Protein AF-A0A8T7BR82-F1 (afdb_monomer)

Mean predicted aligned error: 15.89 Å

Secondary structure (DSSP, 8-state):
--HHHHHHHHHHHHHHHHHHHHTS-TTSTT--S-HHHHHHHHHHHHHHHHHHHHHSTTS----GGG-----------S--------PPP--

Sequence (91 aa):
MSAQLLIILVGIVLAGVSVLSSLGKKDSGTQLINPKVGIPLGILGVAMIIYGSYTSDVAHVSSQMEQITRGNKVEIKGPVTSVKVISPVEA

Solvent-accessible surface area (backbone atoms only — not comparable to full-atom values): 5606 Å² total; per-residue (Å²): 130,63,71,41,61,52,40,27,53,53,10,50,51,36,29,48,54,23,52,58,24,68,72,30,52,95,86,45,94,61,47,78,51,58,64,89,55,26,52,60,41,22,55,51,9,50,52,34,32,52,52,19,40,73,73,26,71,79,62,58,62,74,73,69,85,71,66,72,79,74,66,86,76,76,80,79,86,67,85,84,88,75,84,83,85,78,68,81,78,80,135

Foldseek 3Di:
DPVLVVLLVLLCVQLVLLVQLVPDDPPDPSNPDDNVPSVVSNVSSVVSNVVSCVPDCVVPPPCVVPPPVPDPPDDDPDPPPDDDPPDDDDD

pLDDT: mean 73.97, std 16.1, range [47.84, 95.69]

Structure (mmCIF, N/CA/C/O backbone):
data_AF-A0A8T7BR82-F1
#
_entry.id   AF-A0A8T7BR82-F1
#
loop_
_atom_site.group_PDB
_atom_site.id
_atom_site.type_symbol
_atom_site.label_atom_id
_atom_site.label_alt_id
_atom_site.label_comp_id
_atom_site.label_asym_id
_atom_site.label_entity_id
_atom_site.label_seq_id
_atom_site.pdbx_PDB_ins_code
_atom_site.Cartn_x
_atom_site.Cartn_y
_atom_site.Cartn_z
_atom_site.occupancy
_atom_site.B_iso_or_equiv
_atom_site.auth_seq_id
_atom_site.auth_comp_id
_atom_site.auth_asym_id
_atom_site.auth_atom_id
_atom_site.pdbx_PDB_model_num
ATOM 1 N N . MET A 1 1 ? 1.667 16.077 -12.389 1.00 62.62 1 MET A N 1
ATOM 2 C CA . MET A 1 1 ? 2.111 15.030 -11.442 1.00 62.62 1 MET A CA 1
ATOM 3 C C . MET A 1 1 ? 1.879 13.685 -12.093 1.00 62.62 1 MET A C 1
ATOM 5 O O . MET A 1 1 ? 0.830 13.527 -12.705 1.00 62.62 1 MET A O 1
ATOM 9 N N . SER A 1 2 ? 2.844 12.764 -12.033 1.00 83.81 2 SER A N 1
ATOM 10 C CA . SER A 1 2 ? 2.643 11.443 -12.633 1.00 83.81 2 SER A CA 1
ATOM 11 C C . SER A 1 2 ? 1.519 10.702 -11.903 1.00 83.81 2 SER A C 1
ATOM 13 O O . SER A 1 2 ? 1.481 10.711 -10.672 1.00 83.81 2 SER A O 1
ATOM 15 N N . ALA A 1 3 ? 0.607 10.069 -12.644 1.00 84.94 3 ALA A N 1
ATOM 16 C CA . ALA A 1 3 ? -0.535 9.349 -12.079 1.00 84.94 3 ALA A CA 1
ATOM 17 C C . ALA A 1 3 ? -0.105 8.264 -11.073 1.00 84.94 3 ALA A C 1
ATOM 19 O O . ALA A 1 3 ? -0.807 8.021 -10.096 1.00 84.94 3 ALA A O 1
ATOM 20 N N . GLN A 1 4 ? 1.084 7.676 -11.250 1.00 85.06 4 GLN A N 1
ATOM 21 C CA . GLN A 1 4 ? 1.629 6.671 -10.330 1.00 85.06 4 GLN A CA 1
ATOM 22 C C . GLN A 1 4 ? 1.884 7.245 -8.927 1.00 85.06 4 GLN A C 1
ATOM 24 O O . GLN A 1 4 ? 1.521 6.625 -7.931 1.00 85.06 4 GLN A O 1
ATOM 29 N N . LEU A 1 5 ? 2.448 8.457 -8.838 1.00 87.69 5 LEU A N 1
ATOM 30 C CA . LEU A 1 5 ? 2.690 9.137 -7.559 1.00 87.69 5 LEU A CA 1
ATOM 31 C C . LEU A 1 5 ? 1.380 9.442 -6.828 1.00 87.69 5 LEU A C 1
ATOM 33 O O . LEU A 1 5 ? 1.318 9.317 -5.608 1.00 87.69 5 LEU A O 1
ATOM 37 N N . LEU A 1 6 ? 0.323 9.793 -7.568 1.00 91.00 6 LEU A N 1
ATOM 38 C CA . LEU A 1 6 ? -1.007 9.989 -6.987 1.00 91.00 6 LEU A CA 1
ATOM 39 C C . LEU A 1 6 ? -1.575 8.679 -6.429 1.00 91.00 6 LEU A C 1
ATOM 41 O O . LEU A 1 6 ? -2.101 8.682 -5.321 1.00 91.00 6 LEU A O 1
ATOM 45 N N . ILE A 1 7 ? -1.430 7.561 -7.149 1.00 91.81 7 ILE A N 1
ATOM 46 C CA . ILE A 1 7 ? -1.893 6.242 -6.685 1.00 91.81 7 ILE A CA 1
ATOM 47 C C . ILE A 1 7 ? -1.175 5.830 -5.394 1.00 91.81 7 ILE A C 1
ATOM 49 O O . ILE A 1 7 ? -1.829 5.388 -4.450 1.00 91.81 7 ILE A O 1
ATOM 53 N N . ILE A 1 8 ? 0.146 6.020 -5.318 1.00 92.12 8 ILE A N 1
ATOM 54 C CA . ILE A 1 8 ? 0.928 5.725 -4.107 1.00 92.12 8 ILE A CA 1
ATOM 55 C C . ILE A 1 8 ? 0.459 6.601 -2.941 1.00 92.12 8 ILE A C 1
ATOM 57 O O . ILE A 1 8 ? 0.225 6.092 -1.847 1.00 92.12 8 ILE A O 1
ATOM 61 N N . LEU A 1 9 ? 0.279 7.905 -3.171 1.00 93.94 9 LEU A N 1
ATOM 62 C CA . LEU A 1 9 ? -0.140 8.847 -2.132 1.00 93.94 9 LEU A CA 1
ATOM 63 C C . LEU A 1 9 ? -1.529 8.495 -1.583 1.00 93.94 9 LEU A C 1
ATOM 65 O O . LEU A 1 9 ? -1.716 8.441 -0.369 1.00 93.94 9 LEU A O 1
ATOM 69 N N . VAL A 1 10 ? -2.481 8.177 -2.462 1.00 94.62 10 VAL A N 1
ATOM 70 C CA . VAL A 1 10 ? -3.817 7.702 -2.069 1.00 94.62 10 VAL A CA 1
ATOM 71 C C . VAL A 1 10 ? -3.726 6.384 -1.294 1.00 94.62 10 VAL A C 1
ATOM 73 O O . VAL A 1 10 ? -4.373 6.240 -0.256 1.00 94.62 10 VAL A O 1
ATOM 76 N N . GLY A 1 11 ? -2.884 5.447 -1.740 1.00 94.00 11 GLY A N 1
ATOM 77 C CA . GLY A 1 11 ? -2.658 4.176 -1.055 1.00 94.00 11 GLY A CA 1
ATOM 78 C C . GLY A 1 11 ? -2.111 4.345 0.367 1.00 94.00 11 GLY A C 1
ATOM 79 O O . GLY A 1 11 ? -2.613 3.707 1.294 1.00 94.00 11 GLY A O 1
ATOM 80 N N . ILE A 1 12 ? -1.148 5.255 0.566 1.00 94.56 12 ILE A N 1
ATOM 81 C CA . ILE A 1 12 ? -0.590 5.595 1.888 1.00 94.56 12 ILE A CA 1
ATOM 82 C C . ILE A 1 12 ? -1.674 6.161 2.805 1.00 94.56 12 ILE A C 1
ATOM 84 O O . ILE A 1 12 ? -1.764 5.753 3.962 1.00 94.56 12 ILE A O 1
ATOM 88 N N . VAL A 1 13 ? -2.517 7.065 2.300 1.00 95.06 13 VAL A N 1
ATOM 89 C CA . VAL A 1 13 ? -3.616 7.638 3.088 1.00 95.06 13 VAL A CA 1
ATOM 90 C C . VAL A 1 13 ? -4.614 6.551 3.499 1.00 95.06 13 VAL A C 1
ATOM 92 O O . VAL A 1 13 ? -4.957 6.469 4.677 1.00 95.06 13 VAL A O 1
ATOM 95 N N . LEU A 1 14 ? -5.035 5.673 2.579 1.00 93.19 14 LEU A N 1
ATOM 96 C CA . LEU A 1 14 ? -5.953 4.568 2.900 1.00 93.19 14 LEU A CA 1
ATOM 97 C C . LEU A 1 14 ? -5.365 3.613 3.948 1.00 93.19 14 LEU A C 1
ATOM 99 O O . LEU A 1 14 ? -6.030 3.282 4.933 1.00 93.19 14 LEU A O 1
ATOM 103 N N . ALA A 1 15 ? -4.117 3.183 3.749 1.00 93.31 15 ALA A N 1
ATOM 104 C CA . ALA A 1 15 ? -3.433 2.289 4.677 1.00 93.31 15 ALA A CA 1
ATOM 105 C C . ALA A 1 15 ? -3.255 2.950 6.053 1.00 93.31 15 ALA A C 1
ATOM 107 O O . ALA A 1 15 ? -3.542 2.330 7.077 1.00 93.31 15 ALA A O 1
ATOM 108 N N . GLY A 1 16 ? -2.868 4.228 6.083 1.00 91.44 16 GLY A N 1
ATOM 109 C CA . GLY A 1 16 ? -2.717 5.010 7.307 1.00 91.44 16 GLY A CA 1
ATOM 110 C C . GLY A 1 16 ? -4.022 5.112 8.091 1.00 91.44 16 GLY A C 1
ATOM 111 O O . GLY A 1 16 ? -4.053 4.774 9.270 1.00 91.44 16 GLY A O 1
ATOM 112 N N . VAL A 1 17 ? -5.124 5.491 7.439 1.00 89.88 17 VAL A N 1
ATOM 113 C CA . VAL A 1 17 ? -6.441 5.594 8.092 1.00 89.88 17 VAL A CA 1
ATOM 114 C C . VAL A 1 17 ? -6.900 4.239 8.644 1.00 89.88 17 VAL A C 1
ATOM 116 O O . VAL A 1 17 ? -7.427 4.181 9.757 1.00 89.88 17 VAL A O 1
ATOM 119 N N . SER A 1 18 ? -6.653 3.142 7.921 1.00 88.75 18 SER A N 1
ATOM 120 C CA . SER A 1 18 ? -6.920 1.782 8.407 1.00 88.75 18 SER A CA 1
ATOM 121 C C . SER A 1 18 ? -6.113 1.453 9.668 1.00 88.75 18 SER A C 1
ATOM 123 O O . SER A 1 18 ? -6.678 0.978 10.655 1.00 88.75 18 SER A O 1
ATOM 125 N N . VAL A 1 19 ? -4.806 1.733 9.668 1.00 88.31 19 VAL A N 1
ATOM 126 C CA . VAL A 1 19 ? -3.928 1.477 10.821 1.00 88.31 19 VAL A CA 1
ATOM 127 C C . VAL A 1 19 ? -4.344 2.327 12.020 1.00 88.31 19 VAL A C 1
ATOM 129 O O . VAL A 1 19 ? -4.562 1.775 13.099 1.00 88.31 19 VAL A O 1
ATOM 132 N N . LEU A 1 20 ? -4.547 3.635 11.835 1.00 87.19 20 LEU A N 1
ATOM 133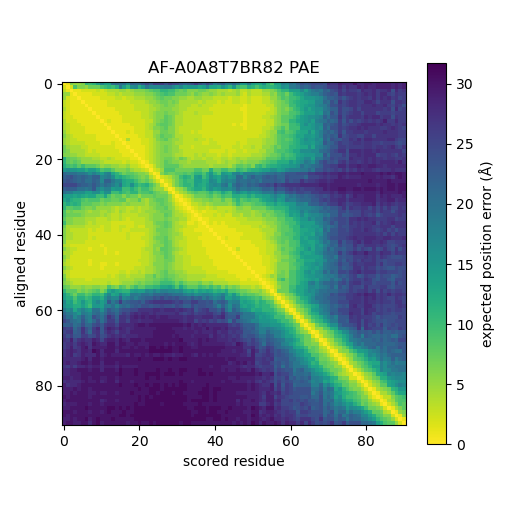 C CA . LEU A 1 20 ? -5.008 4.538 12.896 1.00 87.19 20 LEU A CA 1
ATOM 134 C C . LEU A 1 20 ? -6.346 4.083 13.487 1.00 87.19 20 LEU A C 1
ATOM 136 O O . LEU A 1 20 ? -6.525 4.099 14.702 1.00 87.19 20 LEU A O 1
ATOM 140 N N . SER A 1 21 ? -7.266 3.615 12.646 1.00 83.44 21 SER A N 1
ATOM 141 C CA . SER A 1 21 ? -8.558 3.104 13.111 1.00 83.44 21 SER A CA 1
ATOM 142 C C 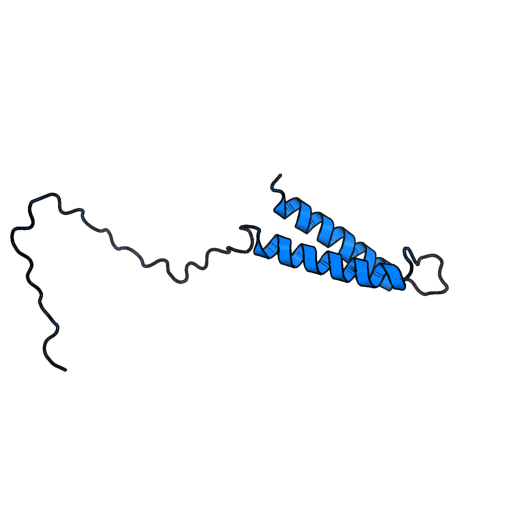. SER A 1 21 ? -8.441 1.792 13.879 1.00 83.44 21 SER A C 1
ATOM 144 O O . SER A 1 21 ? -9.238 1.549 14.781 1.00 83.44 21 SER A O 1
ATOM 146 N N . SER A 1 22 ? -7.456 0.952 13.546 1.00 81.12 22 SER A N 1
ATOM 147 C CA . SER A 1 22 ? -7.202 -0.312 14.248 1.00 81.12 22 SER A CA 1
ATOM 148 C C . SER A 1 22 ? -6.600 -0.123 15.646 1.00 81.12 22 SER A C 1
ATOM 150 O O . SER A 1 22 ? -6.768 -0.984 16.505 1.00 81.12 22 SER A O 1
ATOM 152 N N . LEU A 1 23 ? -5.942 1.017 15.889 1.00 81.44 23 LEU A N 1
ATOM 153 C CA . LEU A 1 23 ? -5.390 1.391 17.195 1.00 81.44 23 LEU A CA 1
ATOM 154 C C . LEU A 1 23 ? -6.475 1.861 18.183 1.00 81.44 23 LEU A C 1
ATOM 156 O O . LEU A 1 23 ? -6.241 1.882 19.392 1.00 81.44 23 LEU A O 1
ATOM 160 N N . GLY A 1 24 ? -7.664 2.233 17.695 1.00 70.81 24 GLY A N 1
ATOM 161 C CA . GLY A 1 24 ? -8.794 2.634 18.532 1.00 70.81 24 GLY A CA 1
ATOM 162 C C . GLY A 1 24 ? -9.421 1.444 19.269 1.00 70.81 24 GLY A C 1
ATOM 163 O O . GLY A 1 24 ? -9.732 0.419 18.664 1.00 70.81 24 GLY A O 1
ATOM 164 N N . LYS A 1 25 ? -9.653 1.571 20.583 1.00 69.81 25 LYS A N 1
ATOM 165 C CA . LYS A 1 25 ? -10.424 0.573 21.344 1.00 69.81 25 LYS A CA 1
ATOM 166 C C . LYS A 1 25 ? -11.907 0.669 20.976 1.00 69.81 25 LYS A C 1
ATOM 168 O O . LYS A 1 25 ? -12.443 1.761 20.832 1.00 69.81 25 LYS A O 1
ATOM 173 N N . LYS A 1 26 ? -12.575 -0.486 20.906 1.00 59.84 26 LYS A N 1
ATOM 174 C CA . LYS A 1 26 ? -13.987 -0.647 20.507 1.00 59.84 26 LYS A CA 1
ATOM 175 C C . LYS A 1 26 ? -14.993 0.179 21.336 1.00 59.84 26 LYS A C 1
ATOM 177 O O . LYS A 1 26 ? -16.044 0.517 20.811 1.00 59.84 26 LYS A O 1
ATOM 182 N N . ASP A 1 27 ? -14.664 0.511 22.587 1.00 62.00 27 ASP A N 1
ATOM 183 C CA . ASP A 1 27 ? -15.513 1.311 23.496 1.00 62.00 27 ASP A CA 1
ATOM 184 C C . ASP A 1 27 ? -15.087 2.780 23.631 1.00 62.00 27 ASP A C 1
ATOM 186 O O . ASP A 1 27 ? -15.799 3.593 24.216 1.00 62.00 27 ASP A O 1
ATOM 190 N N . SER A 1 28 ? -13.924 3.153 23.097 1.00 57.19 28 SER A N 1
ATOM 191 C CA . SER A 1 28 ? -13.525 4.556 23.033 1.00 57.19 28 SER A CA 1
ATOM 192 C C . SER A 1 28 ? -14.009 5.127 21.706 1.00 57.19 28 SER A C 1
ATOM 194 O O . SER A 1 28 ? -13.704 4.565 20.658 1.00 57.19 28 SER A O 1
ATOM 196 N N . GLY A 1 29 ? -14.711 6.261 21.722 1.00 61.66 29 GLY A N 1
ATOM 197 C CA . GLY A 1 29 ? -15.199 6.963 20.520 1.00 61.66 29 GLY A CA 1
ATOM 198 C C . GLY A 1 29 ? -14.119 7.410 19.514 1.00 61.66 29 GLY A C 1
ATOM 199 O O . GLY A 1 29 ? -14.406 8.179 18.608 1.00 61.66 29 GLY A O 1
ATOM 200 N N . THR A 1 30 ? -12.879 6.944 19.660 1.00 65.75 30 THR A N 1
ATOM 201 C CA . THR A 1 30 ? -11.742 7.091 18.744 1.00 65.75 30 THR A CA 1
ATOM 202 C C . THR A 1 30 ? -11.752 6.099 17.577 1.00 65.75 30 THR A C 1
ATOM 204 O O . THR A 1 30 ? -10.859 6.149 16.732 1.00 65.75 30 THR A O 1
ATOM 207 N N . GLN A 1 31 ? -12.738 5.202 17.487 1.00 69.81 31 GLN A N 1
ATOM 208 C CA . GLN A 1 31 ? -12.901 4.334 16.323 1.00 69.81 31 GLN A CA 1
ATOM 209 C C . GLN A 1 31 ? -13.409 5.135 15.108 1.00 69.81 31 GLN A C 1
ATOM 211 O O . GLN A 1 31 ? -14.607 5.342 14.946 1.00 69.81 31 GLN A O 1
ATOM 216 N N . LEU A 1 32 ? -12.484 5.580 14.249 1.00 75.38 32 LEU A N 1
ATOM 217 C CA . LEU A 1 32 ? -12.772 6.421 13.073 1.00 75.38 32 LEU A CA 1
ATOM 218 C C . LEU A 1 32 ? -13.633 5.718 12.009 1.00 75.38 32 LEU A C 1
ATOM 220 O O . LEU A 1 32 ? -14.440 6.360 11.343 1.00 75.38 32 LEU A O 1
ATOM 224 N N . ILE A 1 33 ? -13.462 4.406 11.832 1.00 79.50 33 ILE A N 1
ATOM 225 C CA . ILE A 1 33 ? -14.211 3.591 10.865 1.00 79.50 33 ILE A CA 1
ATOM 226 C C . ILE A 1 33 ? -14.476 2.193 11.424 1.00 79.50 33 ILE A C 1
ATOM 228 O O . ILE A 1 33 ? -13.677 1.623 12.169 1.00 79.50 33 ILE A O 1
ATOM 232 N N . ASN A 1 34 ? -15.617 1.622 11.029 1.00 83.75 34 ASN A N 1
ATOM 233 C CA . ASN A 1 34 ? -16.019 0.270 11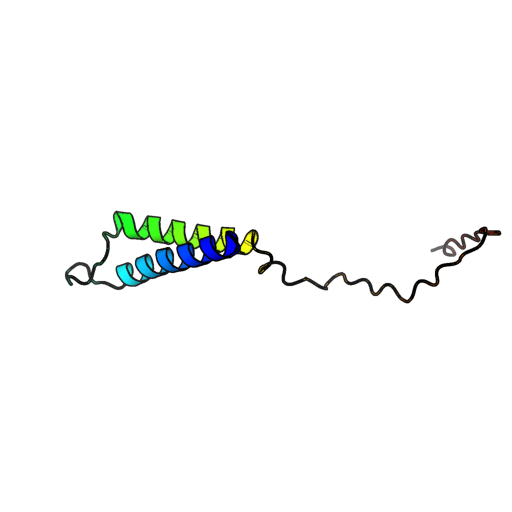.406 1.00 83.75 34 ASN A CA 1
ATOM 234 C C . ASN A 1 34 ? -14.980 -0.752 10.893 1.00 83.75 34 ASN A C 1
ATOM 236 O O . ASN A 1 34 ? -14.649 -0.699 9.706 1.00 83.75 34 ASN A O 1
ATOM 240 N N . PRO A 1 35 ? -14.506 -1.721 11.702 1.00 83.44 35 PRO A N 1
ATOM 241 C CA . PRO A 1 35 ? -13.477 -2.678 11.290 1.00 83.44 35 PRO A CA 1
ATOM 242 C C . PRO A 1 35 ? -13.864 -3.477 10.049 1.00 83.44 35 PRO A C 1
ATOM 244 O O . PRO A 1 35 ? -13.005 -3.792 9.231 1.00 83.44 35 PRO A O 1
ATOM 247 N N . LYS A 1 36 ? -15.165 -3.748 9.866 1.00 87.12 36 LYS A N 1
ATOM 248 C CA . LYS A 1 36 ? -15.687 -4.438 8.677 1.00 87.12 36 LYS 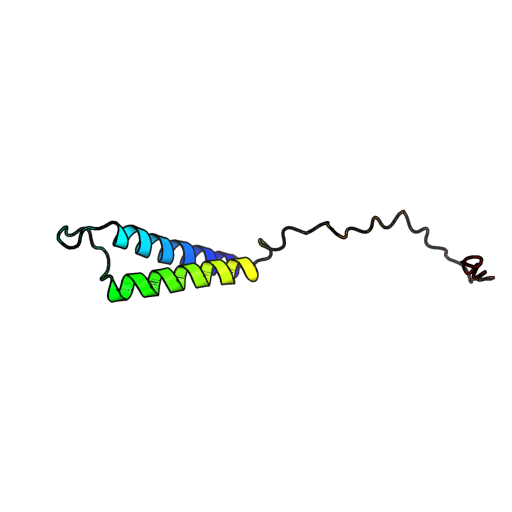A CA 1
ATOM 249 C C . LYS A 1 36 ? -15.376 -3.697 7.373 1.00 87.12 36 LYS A C 1
ATOM 251 O O . LYS A 1 36 ? -15.279 -4.334 6.334 1.00 87.12 36 LYS A O 1
ATOM 256 N N . VAL A 1 37 ? -15.227 -2.373 7.437 1.00 87.31 37 VAL A N 1
ATOM 257 C CA . VAL A 1 37 ? -14.883 -1.512 6.297 1.00 87.31 37 VAL A CA 1
ATOM 258 C C . VAL A 1 37 ? -13.407 -1.117 6.339 1.00 87.31 37 VAL A C 1
ATOM 260 O O . VAL A 1 37 ? -12.760 -1.091 5.302 1.00 87.31 37 VAL A O 1
ATOM 263 N N . GLY A 1 38 ? -12.844 -0.870 7.524 1.00 88.75 38 GLY A N 1
ATOM 264 C CA . GLY A 1 38 ? -11.444 -0.470 7.676 1.00 88.75 38 GLY A CA 1
ATOM 265 C C . GLY A 1 38 ? -10.454 -1.526 7.190 1.00 88.75 38 GLY A C 1
ATOM 266 O O . GLY A 1 38 ? -9.509 -1.184 6.489 1.00 88.75 38 GLY A O 1
ATOM 267 N N . ILE A 1 39 ? -10.707 -2.808 7.479 1.00 89.56 39 ILE A N 1
ATOM 268 C CA . ILE A 1 39 ? -9.841 -3.914 7.045 1.00 89.56 39 ILE A CA 1
ATOM 269 C C . ILE A 1 39 ? -9.731 -3.988 5.510 1.00 89.56 39 ILE A C 1
ATOM 271 O O . ILE A 1 39 ? -8.607 -3.922 5.006 1.00 89.56 39 ILE A O 1
ATOM 275 N N . PRO A 1 40 ? -10.832 -4.082 4.731 1.00 93.06 40 PRO A N 1
ATOM 276 C CA . PRO A 1 40 ? -10.720 -4.103 3.273 1.00 93.06 40 PRO A CA 1
ATOM 277 C C . PRO A 1 40 ? -10.139 -2.799 2.710 1.00 93.06 40 PRO A C 1
ATOM 279 O O . PRO A 1 40 ? -9.410 -2.845 1.721 1.00 93.06 40 PRO A O 1
ATOM 282 N N . LEU A 1 41 ? -10.387 -1.653 3.355 1.00 93.00 41 LEU A N 1
ATOM 283 C CA . LEU A 1 41 ? -9.808 -0.367 2.956 1.00 93.00 41 LEU A CA 1
ATOM 284 C C . LEU A 1 41 ? -8.278 -0.353 3.112 1.00 93.00 41 LEU A C 1
ATOM 286 O O . LEU A 1 41 ? -7.569 0.107 2.220 1.00 93.00 41 LEU A O 1
ATOM 290 N N . GLY A 1 42 ? -7.760 -0.911 4.208 1.00 92.56 42 GLY A N 1
ATOM 291 C CA . GLY A 1 42 ? -6.325 -1.076 4.426 1.00 92.56 42 GLY A CA 1
ATOM 292 C C . GLY A 1 42 ? -5.681 -2.008 3.404 1.00 92.56 42 GLY A C 1
ATOM 293 O O . GLY A 1 42 ? -4.648 -1.665 2.832 1.00 92.56 42 GLY A O 1
ATOM 294 N N . ILE A 1 43 ? -6.319 -3.149 3.115 1.00 95.19 43 ILE A N 1
ATOM 295 C CA . ILE A 1 43 ? -5.850 -4.100 2.093 1.00 95.19 43 ILE A CA 1
ATOM 296 C C . ILE A 1 43 ? -5.779 -3.420 0.719 1.00 95.19 43 ILE A C 1
ATOM 298 O O . ILE A 1 43 ? -4.772 -3.543 0.021 1.00 95.19 43 ILE A O 1
ATOM 302 N N . LEU A 1 44 ? -6.813 -2.657 0.349 1.00 95.69 44 LEU A N 1
ATOM 303 C CA . LEU A 1 44 ? -6.845 -1.907 -0.906 1.00 95.69 44 LEU A CA 1
ATOM 304 C C . LEU A 1 44 ? -5.738 -0.843 -0.967 1.00 95.69 44 LEU A C 1
ATOM 306 O O . LEU A 1 44 ? -5.076 -0.709 -1.996 1.00 95.69 44 LEU A O 1
ATOM 310 N N . GLY A 1 45 ? -5.50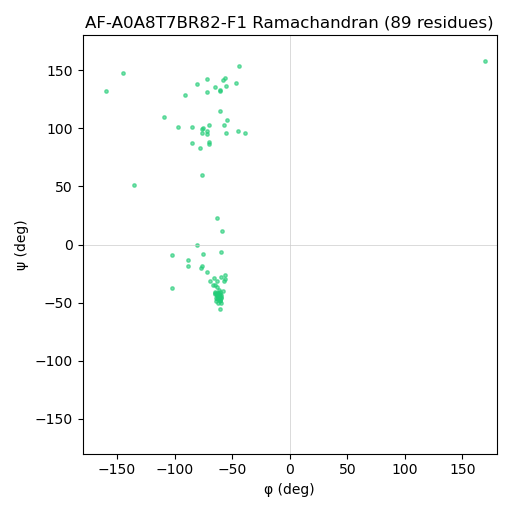0 -0.127 0.135 1.00 94.69 45 GLY A N 1
ATOM 311 C CA . GLY A 1 45 ? -4.421 0.856 0.238 1.00 94.69 45 GLY A CA 1
ATOM 312 C C . GLY A 1 45 ? -3.044 0.233 0.011 1.00 94.69 45 GLY A C 1
ATOM 313 O O . GLY A 1 45 ? -2.265 0.732 -0.799 1.00 94.69 45 GLY A O 1
ATOM 314 N N . VAL A 1 46 ? -2.768 -0.910 0.647 1.00 95.12 46 VAL A N 1
ATOM 315 C CA . VAL A 1 46 ? -1.513 -1.655 0.447 1.00 95.12 46 VAL A CA 1
ATOM 316 C C . VAL A 1 46 ? -1.378 -2.134 -1.001 1.00 95.12 46 VAL A C 1
ATOM 318 O O . VAL A 1 46 ? -0.317 -1.964 -1.601 1.00 95.12 46 VAL A O 1
ATOM 321 N N . ALA A 1 47 ? -2.449 -2.664 -1.600 1.00 95.12 47 ALA A N 1
ATOM 322 C CA . ALA A 1 47 ? -2.440 -3.089 -2.999 1.00 95.12 47 ALA A CA 1
ATOM 323 C C . ALA A 1 47 ? -2.127 -1.925 -3.959 1.00 95.12 47 ALA A C 1
ATOM 325 O O . ALA A 1 47 ? -1.339 -2.089 -4.890 1.00 95.12 47 ALA A O 1
ATOM 326 N N . MET A 1 48 ? -2.680 -0.734 -3.704 1.00 93.62 48 MET A N 1
ATOM 327 C CA . MET A 1 48 ? -2.377 0.476 -4.476 1.00 93.62 48 MET A CA 1
ATOM 328 C C . MET A 1 48 ? -0.921 0.920 -4.330 1.00 93.62 48 MET A C 1
ATOM 330 O O . MET A 1 48 ? -0.312 1.299 -5.328 1.00 93.62 48 MET A O 1
ATOM 334 N N . ILE A 1 49 ? -0.343 0.851 -3.125 1.00 93.06 49 ILE A N 1
ATOM 335 C CA . ILE A 1 49 ? 1.076 1.176 -2.909 1.00 93.06 49 ILE A CA 1
ATOM 336 C C . ILE A 1 49 ? 1.963 0.226 -3.717 1.00 93.06 49 ILE A C 1
ATOM 338 O O . ILE A 1 49 ? 2.871 0.687 -4.407 1.00 93.06 49 ILE A O 1
ATOM 342 N N . ILE A 1 50 ? 1.685 -1.082 -3.678 1.00 91.00 50 ILE A N 1
ATOM 343 C CA . ILE A 1 50 ? 2.447 -2.092 -4.428 1.00 91.00 50 ILE A CA 1
ATOM 344 C C . ILE A 1 50 ? 2.323 -1.844 -5.935 1.00 91.00 50 ILE A C 1
ATOM 346 O O . ILE A 1 50 ? 3.336 -1.758 -6.626 1.00 91.00 50 ILE A O 1
ATOM 350 N N . TYR A 1 51 ? 1.100 -1.671 -6.443 1.00 89.75 51 TYR A N 1
ATOM 351 C CA . TYR A 1 51 ? 0.849 -1.413 -7.862 1.00 89.75 51 TYR A CA 1
ATOM 352 C C . TYR A 1 51 ? 1.513 -0.119 -8.342 1.00 89.75 51 TYR A C 1
ATOM 354 O O . TYR A 1 51 ? 2.192 -0.094 -9.371 1.00 89.75 51 TYR A O 1
ATOM 362 N N . GLY A 1 52 ? 1.341 0.962 -7.580 1.00 87.69 52 GLY A N 1
ATOM 363 C CA . GLY A 1 52 ? 1.953 2.250 -7.866 1.00 87.69 52 GLY A CA 1
ATOM 364 C C . GLY A 1 52 ? 3.472 2.145 -7.883 1.00 87.69 52 GLY A C 1
ATOM 365 O O . GLY A 1 52 ? 4.090 2.639 -8.815 1.00 87.69 52 GLY A O 1
ATOM 366 N N . SER A 1 53 ? 4.064 1.426 -6.926 1.00 83.50 53 SER A N 1
ATOM 367 C CA . SER A 1 53 ? 5.514 1.212 -6.868 1.00 83.50 53 SER A CA 1
ATOM 368 C C . SER A 1 53 ? 6.019 0.421 -8.073 1.00 83.50 53 SER A C 1
ATOM 370 O O . SER A 1 53 ? 6.979 0.847 -8.701 1.00 83.50 53 SER A O 1
ATOM 372 N N . TYR A 1 54 ? 5.341 -0.670 -8.445 1.00 82.31 54 TYR A N 1
ATOM 373 C CA . TYR A 1 54 ? 5.745 -1.539 -9.558 1.00 82.31 54 TYR A CA 1
ATOM 374 C C . TYR A 1 54 ? 5.639 -0.852 -10.925 1.00 82.31 54 TYR A C 1
ATOM 376 O O . TYR A 1 54 ? 6.433 -1.104 -11.823 1.00 82.31 54 TYR A O 1
ATOM 384 N N . THR A 1 55 ? 4.640 0.015 -11.090 1.00 78.00 55 THR A N 1
ATOM 385 C CA . THR A 1 55 ? 4.411 0.758 -12.340 1.00 78.00 55 THR A CA 1
ATOM 386 C C . THR A 1 55 ? 5.165 2.078 -12.397 1.00 78.00 55 THR A C 1
ATOM 388 O O . THR A 1 55 ? 5.310 2.658 -13.473 1.00 78.00 55 THR A O 1
ATOM 391 N N . SER A 1 56 ? 5.606 2.591 -11.251 1.00 68.75 56 SER A N 1
ATOM 392 C CA . SER A 1 56 ? 6.435 3.781 -11.181 1.00 68.75 56 SER A CA 1
ATOM 393 C C . SER A 1 56 ? 7.890 3.433 -11.473 1.00 68.75 56 SER A C 1
ATOM 395 O O . SER A 1 56 ? 8.435 2.474 -10.933 1.00 68.75 56 SER A O 1
ATOM 397 N N . ASP A 1 57 ? 8.555 4.287 -12.247 1.00 63.34 57 ASP A N 1
ATOM 398 C CA . ASP A 1 57 ? 10.001 4.213 -12.511 1.00 63.34 57 ASP A CA 1
ATOM 399 C C . ASP A 1 57 ? 10.858 4.308 -11.226 1.00 63.34 57 ASP A C 1
ATOM 401 O O . ASP A 1 57 ? 12.067 4.130 -11.252 1.00 63.34 57 ASP A O 1
ATOM 405 N N . VAL A 1 58 ? 10.230 4.565 -10.072 1.00 57.03 58 VAL A N 1
ATOM 406 C CA . VAL A 1 58 ? 10.858 4.594 -8.744 1.00 57.03 58 VAL A CA 1
ATOM 407 C C . VAL A 1 58 ? 11.357 3.201 -8.328 1.00 57.03 58 VAL A C 1
ATOM 409 O O . VAL A 1 58 ? 12.334 3.104 -7.589 1.00 57.03 58 VAL A O 1
ATOM 412 N N . ALA A 1 59 ? 10.721 2.123 -8.810 1.00 54.12 59 ALA A N 1
ATOM 413 C CA . ALA A 1 59 ? 11.173 0.746 -8.584 1.00 54.12 59 ALA A CA 1
ATOM 414 C C . ALA A 1 59 ? 12.173 0.248 -9.640 1.00 54.12 59 ALA A C 1
ATOM 416 O O . ALA A 1 59 ? 12.876 -0.731 -9.386 1.00 54.12 59 ALA A O 1
ATOM 417 N N . HIS A 1 60 ? 12.333 0.957 -10.764 1.00 54.53 60 HIS A N 1
ATOM 418 C CA . HIS A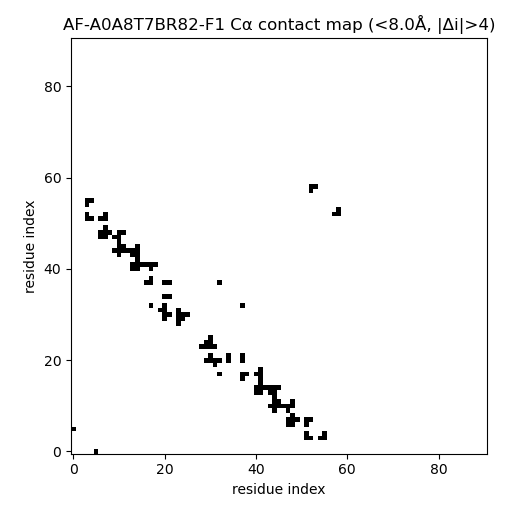 1 60 ? 13.546 0.859 -11.572 1.00 54.53 60 HIS A CA 1
ATOM 419 C C . HIS A 1 60 ? 14.664 1.641 -10.874 1.00 54.53 60 HIS A C 1
ATOM 421 O O . HIS A 1 60 ? 15.263 2.559 -11.436 1.00 54.53 60 HIS A O 1
ATOM 427 N N . VAL A 1 61 ? 15.008 1.239 -9.644 1.00 54.28 61 VAL A N 1
ATOM 428 C CA . VAL A 1 61 ? 16.395 1.390 -9.213 1.00 54.28 61 VAL A CA 1
ATOM 429 C C . VAL A 1 61 ? 17.165 0.614 -10.252 1.00 54.28 61 VAL A C 1
ATOM 431 O O . VAL A 1 61 ? 17.094 -0.612 -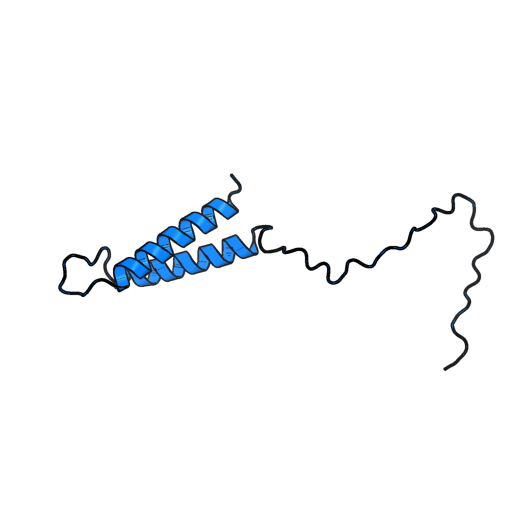10.303 1.00 54.28 61 VAL A O 1
ATOM 434 N N . SER A 1 62 ? 17.770 1.375 -11.154 1.00 53.75 62 SER A N 1
ATOM 435 C CA . SER A 1 62 ? 18.580 0.930 -12.261 1.00 53.75 62 SER A CA 1
ATOM 436 C C . SER A 1 62 ? 19.504 -0.136 -11.707 1.00 53.75 62 SER A C 1
ATOM 438 O O . SER A 1 62 ? 20.500 0.179 -11.055 1.00 53.75 62 SER A O 1
ATOM 440 N N . SER A 1 63 ? 19.135 -1.406 -11.880 1.00 55.50 63 SER A N 1
ATOM 441 C CA . SER A 1 63 ? 20.028 -2.501 -11.574 1.00 55.50 63 SER A CA 1
ATOM 442 C C . SER A 1 63 ? 21.077 -2.403 -12.664 1.00 55.50 63 SER A C 1
ATOM 444 O O . SER A 1 63 ? 21.009 -2.998 -13.731 1.00 55.50 63 SER A O 1
ATOM 446 N N . GLN A 1 64 ? 22.079 -1.578 -12.383 1.00 55.12 64 GLN A N 1
ATOM 447 C CA . GLN A 1 64 ? 23.329 -1.463 -13.114 1.00 55.12 64 GLN A CA 1
ATOM 448 C C . GLN A 1 64 ? 24.123 -2.780 -13.038 1.00 55.12 64 GLN A C 1
ATOM 450 O O . GLN A 1 64 ? 25.338 -2.782 -13.188 1.00 55.12 64 GLN A O 1
ATOM 455 N N . MET A 1 65 ? 23.455 -3.911 -12.785 1.00 56.44 65 MET A N 1
ATOM 456 C CA . MET A 1 65 ? 24.049 -5.236 -12.757 1.00 56.44 65 MET A CA 1
ATOM 457 C C . MET A 1 65 ? 24.347 -5.760 -14.164 1.00 56.44 65 MET A C 1
ATOM 459 O O . MET A 1 65 ? 25.085 -6.726 -14.281 1.00 56.44 65 MET A O 1
ATOM 463 N N . GLU A 1 66 ? 23.899 -5.075 -15.222 1.00 57.34 66 GLU A N 1
ATOM 464 C CA . GLU A 1 66 ? 24.431 -5.265 -16.575 1.00 57.34 66 GLU A CA 1
ATOM 465 C C . GLU A 1 66 ? 24.688 -3.937 -17.296 1.00 57.34 66 GLU A C 1
ATOM 467 O O . GLU A 1 66 ? 24.307 -3.747 -18.452 1.00 57.34 66 GLU A O 1
ATOM 472 N N . GLN A 1 67 ? 25.404 -2.996 -16.672 1.00 55.91 67 GLN A N 1
ATOM 473 C CA . GLN A 1 67 ? 26.165 -2.079 -17.519 1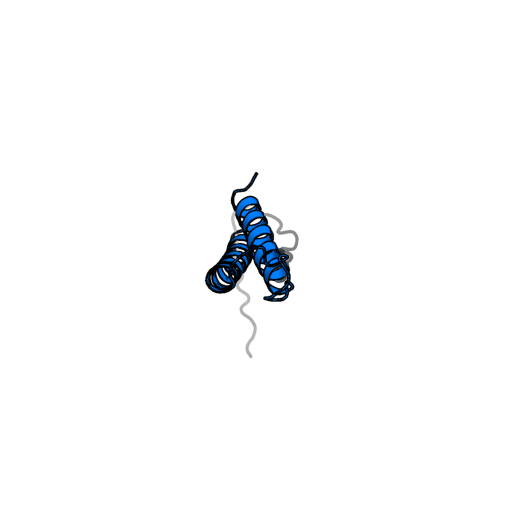.00 55.91 67 GLN A CA 1
ATOM 474 C C . GLN A 1 67 ? 27.424 -2.818 -17.977 1.00 55.91 67 GLN A C 1
ATOM 476 O O . GLN A 1 67 ? 28.496 -2.690 -17.388 1.00 55.91 67 GLN A O 1
ATOM 481 N N . ILE A 1 68 ? 27.293 -3.623 -19.039 1.00 61.75 68 ILE A N 1
ATOM 482 C CA . ILE A 1 68 ? 28.459 -4.079 -19.798 1.00 61.75 68 ILE A CA 1
ATOM 483 C C . ILE A 1 68 ? 29.186 -2.803 -20.197 1.00 61.75 68 ILE A C 1
ATOM 485 O O . ILE A 1 68 ? 28.692 -2.040 -21.031 1.00 61.75 68 ILE A O 1
ATOM 489 N N . THR A 1 69 ? 30.322 -2.537 -19.552 1.00 55.69 69 THR A N 1
ATOM 490 C CA . THR A 1 69 ? 31.232 -1.469 -19.947 1.00 55.69 69 THR A CA 1
ATOM 491 C C . THR A 1 69 ? 31.575 -1.739 -21.404 1.00 55.69 69 THR A C 1
ATOM 493 O O . THR A 1 69 ? 32.420 -2.576 -21.718 1.00 55.69 69 THR A O 1
ATOM 496 N N . ARG A 1 70 ? 30.866 -1.085 -22.331 1.00 58.84 70 ARG A N 1
ATOM 497 C CA . ARG A 1 70 ? 31.263 -1.055 -23.731 1.00 58.84 70 ARG A CA 1
ATOM 498 C C . ARG A 1 70 ? 32.505 -0.183 -23.757 1.00 58.84 70 ARG A C 1
ATOM 500 O O . ARG A 1 70 ? 32.410 1.032 -23.896 1.00 58.84 70 ARG A O 1
ATOM 507 N N . GLY A 1 71 ? 33.660 -0.820 -23.556 1.00 60.44 71 GLY A N 1
ATOM 508 C CA . GLY A 1 71 ? 34.956 -0.213 -23.813 1.00 60.44 71 GLY A CA 1
ATOM 509 C C . GLY A 1 71 ? 34.912 0.463 -25.179 1.00 60.44 71 GLY A C 1
ATOM 510 O O . GLY A 1 71 ? 34.272 -0.058 -26.096 1.00 60.44 71 GLY A O 1
ATOM 511 N N . ASN A 1 72 ? 35.510 1.652 -25.254 1.00 56.69 72 ASN A N 1
ATOM 512 C CA . ASN A 1 72 ? 35.456 2.585 -26.375 1.00 56.69 72 ASN A CA 1
ATOM 513 C C . ASN A 1 72 ? 35.507 1.852 -27.730 1.00 56.69 72 ASN A C 1
ATOM 515 O O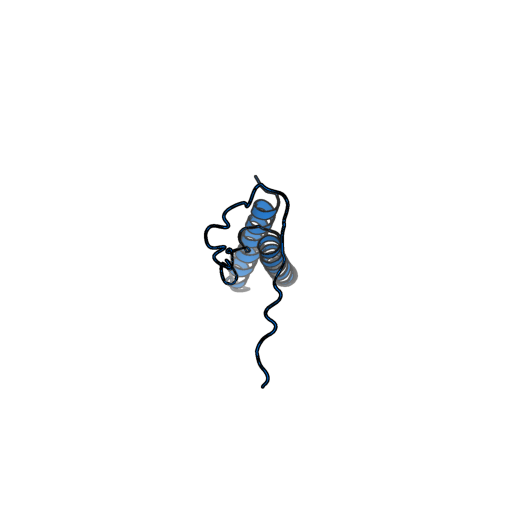 . ASN A 1 72 ? 36.579 1.467 -28.201 1.00 56.69 72 ASN A O 1
ATOM 519 N N . LYS A 1 73 ? 34.339 1.591 -28.331 1.00 60.69 73 LYS A N 1
ATOM 520 C CA . LYS A 1 73 ? 34.260 0.924 -29.630 1.00 60.69 73 LYS A CA 1
ATOM 521 C C . LYS A 1 73 ? 34.659 1.955 -30.668 1.00 60.69 73 LYS A C 1
ATOM 523 O O . LYS A 1 73 ? 33.862 2.813 -31.032 1.00 60.69 73 LYS A O 1
ATOM 528 N N . VAL A 1 74 ? 35.905 1.860 -31.117 1.00 59.12 74 VAL A N 1
ATOM 529 C CA . VAL A 1 74 ? 36.401 2.614 -32.265 1.00 59.12 74 VAL A CA 1
ATOM 530 C C . VAL A 1 74 ? 35.556 2.216 -33.473 1.00 59.12 74 VAL A C 1
ATOM 532 O O . VAL A 1 74 ? 35.541 1.057 -33.887 1.00 59.12 74 VAL A O 1
ATOM 535 N N . GLU A 1 75 ? 34.798 3.172 -33.996 1.00 54.88 75 GLU A N 1
ATOM 536 C CA . GLU A 1 75 ? 33.978 3.005 -35.189 1.00 54.88 75 GLU A CA 1
ATOM 537 C C . GLU A 1 75 ? 34.914 2.898 -36.404 1.00 54.88 75 GLU A C 1
ATOM 539 O O . GLU A 1 75 ? 35.494 3.888 -36.853 1.00 54.88 75 GLU A O 1
ATOM 544 N N . ILE A 1 76 ? 35.125 1.682 -36.913 1.00 59.50 76 ILE A N 1
ATOM 545 C CA . ILE A 1 76 ? 35.970 1.459 -38.091 1.00 59.50 76 ILE A CA 1
ATOM 546 C C . ILE A 1 76 ? 35.169 1.879 -39.327 1.00 59.50 76 ILE A C 1
ATOM 548 O O . ILE A 1 76 ? 34.355 1.118 -39.846 1.00 59.50 76 ILE A O 1
ATOM 552 N N . LYS A 1 77 ? 35.380 3.113 -39.794 1.00 50.47 77 LYS A N 1
ATOM 553 C CA . LYS A 1 77 ? 34.841 3.596 -41.071 1.00 50.47 77 LYS A CA 1
ATOM 554 C C . LYS A 1 77 ? 35.781 3.190 -42.204 1.00 50.47 77 LYS A C 1
ATOM 556 O O . LYS A 1 77 ? 36.820 3.808 -42.409 1.00 50.47 77 LYS A O 1
ATOM 561 N N . GLY A 1 78 ? 35.409 2.138 -42.926 1.00 63.19 78 GLY A N 1
ATOM 562 C CA . GLY A 1 78 ? 36.105 1.649 -44.117 1.00 63.19 78 GLY A CA 1
ATOM 563 C C . GLY A 1 78 ? 35.559 0.286 -44.557 1.00 63.19 78 GLY A C 1
ATOM 564 O O . GLY A 1 78 ? 34.948 -0.408 -43.742 1.00 63.19 78 GLY A O 1
ATOM 565 N N . PRO A 1 79 ? 35.723 -0.113 -45.830 1.00 60.03 79 PRO A N 1
ATOM 566 C CA . PRO A 1 79 ? 35.329 -1.447 -46.271 1.00 60.03 79 PRO A CA 1
ATOM 567 C C . PRO A 1 79 ? 36.119 -2.508 -45.491 1.00 60.03 79 PRO A C 1
ATOM 569 O O . PRO A 1 79 ? 37.337 -2.410 -45.349 1.00 60.03 79 PRO A O 1
ATOM 572 N N . VAL A 1 80 ? 35.424 -3.518 -44.965 1.00 62.25 80 VAL A N 1
ATOM 573 C CA . VAL A 1 80 ? 36.043 -4.632 -44.234 1.00 62.25 80 VAL A CA 1
ATOM 574 C C . VAL A 1 80 ? 36.780 -5.514 -45.239 1.00 62.25 80 VAL A C 1
ATOM 576 O O . VAL A 1 80 ? 36.175 -6.345 -45.907 1.00 62.25 80 VAL A O 1
ATOM 579 N N . THR A 1 81 ? 38.090 -5.316 -45.373 1.00 61.94 81 THR A N 1
ATOM 580 C CA . THR A 1 81 ? 38.899 -6.034 -46.371 1.00 61.94 81 THR A CA 1
ATOM 581 C C . THR A 1 81 ? 39.224 -7.473 -45.956 1.00 61.94 81 THR A C 1
ATOM 583 O O . THR A 1 81 ? 39.553 -8.292 -46.808 1.00 61.94 81 THR A O 1
ATOM 586 N N . SER A 1 82 ? 39.150 -7.813 -44.663 1.00 59.28 82 SER A N 1
ATOM 587 C CA . SER A 1 82 ? 39.379 -9.180 -44.180 1.00 59.28 82 SER A CA 1
ATOM 588 C C . SER A 1 82 ? 38.769 -9.409 -42.798 1.00 59.28 82 SER A C 1
ATOM 590 O O . SER A 1 82 ? 38.983 -8.621 -41.877 1.00 59.28 82 SER A O 1
ATOM 592 N N . VAL A 1 83 ? 38.032 -10.512 -42.649 1.00 61.50 83 VAL A N 1
ATOM 593 C CA . VAL A 1 83 ? 37.565 -11.037 -41.361 1.00 61.50 83 VAL A CA 1
ATOM 594 C C . VAL A 1 83 ? 38.349 -12.314 -41.088 1.00 61.50 83 VAL A C 1
ATOM 596 O O . VAL A 1 83 ? 38.145 -13.323 -41.760 1.00 61.50 83 VAL A O 1
ATOM 599 N N . LYS A 1 84 ? 39.250 -12.289 -40.102 1.00 47.84 84 LYS A N 1
ATOM 600 C CA . LYS A 1 84 ? 39.924 -13.498 -39.618 1.00 47.84 84 LYS A CA 1
ATOM 601 C C . LYS A 1 84 ? 39.199 -14.003 -38.378 1.00 47.84 84 LYS A C 1
ATOM 603 O O . LYS A 1 84 ? 39.381 -13.473 -37.286 1.00 47.84 84 LYS A O 1
ATOM 608 N N . VAL A 1 85 ? 38.381 -15.035 -38.560 1.00 54.06 85 VAL A N 1
ATOM 609 C CA . VAL A 1 85 ? 37.795 -15.792 -37.451 1.00 54.06 85 VAL A CA 1
ATOM 610 C C . VAL A 1 85 ? 38.887 -16.695 -36.888 1.00 54.06 85 VAL A C 1
ATOM 612 O O . VAL A 1 85 ? 39.195 -17.742 -37.449 1.00 54.06 85 VAL A O 1
ATOM 615 N N . ILE A 1 86 ? 39.514 -16.270 -35.796 1.00 56.34 86 ILE A N 1
ATOM 616 C CA . ILE A 1 86 ? 40.300 -17.166 -34.944 1.00 56.34 86 ILE A CA 1
ATOM 617 C C . ILE A 1 86 ? 39.307 -17.805 -33.976 1.00 56.34 86 ILE A C 1
ATOM 619 O O . ILE A 1 86 ? 39.019 -17.266 -32.911 1.00 56.34 86 ILE A O 1
ATOM 623 N N . SER A 1 87 ? 38.707 -18.914 -34.417 1.00 50.00 87 SER A N 1
ATOM 624 C CA . SER A 1 87 ? 38.011 -19.836 -33.517 1.00 50.00 87 SER A CA 1
ATOM 625 C C . SER A 1 87 ? 39.001 -20.273 -32.429 1.00 50.00 87 SER A C 1
ATOM 627 O O . SER A 1 87 ? 40.189 -20.411 -32.745 1.00 50.00 87 SER A O 1
ATOM 629 N N . PRO A 1 88 ? 38.578 -20.454 -31.166 1.00 59.97 88 PRO A N 1
ATOM 630 C CA . PRO A 1 88 ? 39.486 -20.932 -30.135 1.00 59.97 88 PRO A CA 1
ATOM 631 C C . PRO A 1 88 ? 40.117 -22.260 -30.568 1.00 59.97 88 PRO A C 1
ATOM 633 O O . PRO A 1 88 ? 39.444 -23.126 -31.133 1.00 59.97 88 PRO A O 1
ATOM 636 N N . VAL A 1 89 ? 41.427 -22.358 -30.337 1.00 56.19 89 VAL A N 1
ATOM 637 C CA . VAL A 1 89 ? 42.188 -23.607 -30.419 1.00 56.19 89 VAL A CA 1
ATOM 638 C C . VAL A 1 89 ? 41.560 -24.596 -29.434 1.00 56.19 89 VAL A C 1
ATOM 640 O O . VAL A 1 89 ? 41.077 -24.186 -28.380 1.00 56.19 89 VAL A O 1
ATOM 643 N N . GLU A 1 90 ? 41.508 -25.852 -29.866 1.00 52.41 90 GLU A N 1
ATOM 644 C CA . GLU A 1 90 ? 40.806 -27.002 -29.288 1.00 52.41 90 GLU A CA 1
ATOM 645 C C . GLU A 1 90 ? 40.926 -27.154 -27.756 1.00 52.41 90 GLU A C 1
ATOM 647 O O . GLU A 1 90 ? 41.874 -26.670 -27.138 1.00 52.41 90 GLU A O 1
ATOM 652 N N . ALA A 1 91 ? 39.901 -27.810 -27.193 1.00 48.03 91 ALA A N 1
ATOM 653 C CA . ALA A 1 91 ? 39.591 -27.991 -25.770 1.00 48.03 91 ALA A CA 1
ATOM 654 C C . ALA A 1 91 ? 40.696 -28.628 -24.910 1.00 48.03 91 ALA A C 1
ATOM 656 O O . ALA A 1 91 ? 41.444 -29.486 -25.428 1.00 48.03 91 ALA A O 1
#

Radius of gyration: 27.84 Å; Cα contacts (8 Å, |Δi|>4): 68; chains: 1; bounding box: 58×43×70 Å